Protein AF-A0A2E3AGC6-F1 (afdb_monomer_lite)

Sequence (108 aa):
DTAATRSLEVLKQISSTGYLRKRLPHELMQQQEIGGEISDTSSVDVGAIVATKPMSVKGDADPVMNARAKAKLQGYEGDPCSDCGNYTLVRNGTCMKCNTCGGTSGCS

pLDDT: mean 72.09, std 18.37, range [36.41, 95.5]

Structure (mmCIF, N/CA/C/O backbone):
data_AF-A0A2E3AGC6-F1
#
_entry.id   AF-A0A2E3AGC6-F1
#
loop_
_atom_site.group_PDB
_atom_site.id
_atom_site.type_symbol
_atom_site.label_atom_id
_atom_site.label_alt_id
_atom_site.label_comp_id
_atom_site.label_asym_id
_atom_site.label_entity_id
_atom_site.label_seq_id
_atom_site.pdbx_PDB_ins_code
_atom_site.Cartn_x
_atom_site.Cartn_y
_atom_site.Cartn_z
_atom_site.occupancy
_atom_site.B_iso_or_equiv
_atom_site.auth_seq_id
_atom_site.auth_comp_id
_atom_site.auth_asym_id
_atom_site.auth_atom_id
_atom_site.pdbx_PDB_model_num
ATOM 1 N N . ASP A 1 1 ? -35.995 -9.337 37.936 1.00 57.06 1 ASP A N 1
ATOM 2 C CA . ASP A 1 1 ? -35.541 -8.359 36.914 1.00 57.06 1 ASP A CA 1
ATOM 3 C C . ASP A 1 1 ? -34.180 -7.691 37.152 1.00 57.06 1 ASP A C 1
ATOM 5 O O . ASP A 1 1 ? -33.546 -7.269 36.196 1.00 57.06 1 ASP A O 1
ATOM 9 N N . THR A 1 2 ? -33.644 -7.639 38.375 1.00 64.38 2 THR A N 1
ATOM 10 C CA . THR A 1 2 ? -32.371 -6.945 38.690 1.00 64.38 2 THR A CA 1
ATOM 11 C C . THR A 1 2 ? -31.093 -7.661 38.222 1.00 64.38 2 THR A C 1
ATOM 13 O O . THR A 1 2 ? -30.040 -7.042 38.095 1.00 64.38 2 THR A O 1
ATOM 16 N N . ALA A 1 3 ? -31.150 -8.975 37.990 1.00 67.81 3 ALA A N 1
ATOM 17 C CA . ALA A 1 3 ? -30.002 -9.752 37.511 1.00 67.81 3 ALA A CA 1
ATOM 18 C C . ALA A 1 3 ? -29.749 -9.542 36.006 1.00 67.81 3 ALA A C 1
ATOM 20 O O . ALA A 1 3 ? -28.599 -9.434 35.579 1.00 67.81 3 ALA A O 1
ATOM 21 N N . ALA A 1 4 ? -30.823 -9.406 35.220 1.00 71.19 4 ALA A N 1
ATOM 22 C CA . ALA A 1 4 ? -30.744 -9.154 33.786 1.00 71.19 4 ALA A CA 1
ATOM 23 C C . ALA A 1 4 ? -30.120 -7.779 33.499 1.00 71.19 4 ALA A C 1
ATOM 25 O O . ALA A 1 4 ? -29.213 -7.675 32.675 1.00 71.19 4 ALA A O 1
ATOM 26 N N . THR A 1 5 ? -30.494 -6.739 34.250 1.00 78.19 5 THR A N 1
ATOM 27 C CA . THR A 1 5 ? -29.932 -5.389 34.070 1.00 78.19 5 THR A CA 1
ATOM 28 C C . THR A 1 5 ? -28.436 -5.320 34.387 1.00 78.19 5 THR A C 1
ATOM 30 O O . THR A 1 5 ? -27.685 -4.708 33.630 1.00 78.19 5 THR A O 1
ATOM 33 N N . ARG A 1 6 ? -27.975 -6.026 35.430 1.00 80.50 6 ARG A N 1
ATOM 34 C CA . ARG A 1 6 ? -26.543 -6.130 35.765 1.00 80.50 6 ARG A CA 1
ATOM 35 C C . ARG A 1 6 ? -25.740 -6.842 34.682 1.00 80.50 6 ARG A C 1
ATOM 37 O O . ARG A 1 6 ? -24.650 -6.395 34.340 1.00 80.50 6 ARG A O 1
ATOM 44 N N . SER A 1 7 ? -26.282 -7.920 34.111 1.00 83.19 7 SER A N 1
ATOM 45 C CA . SER A 1 7 ? -25.608 -8.622 33.013 1.00 83.19 7 SER A CA 1
ATOM 46 C C . SER A 1 7 ? -25.442 -7.716 31.786 1.00 83.19 7 SER A C 1
ATOM 48 O O . SER A 1 7 ? -24.365 -7.658 31.200 1.00 83.19 7 SER A O 1
ATOM 50 N N . LEU A 1 8 ? -26.453 -6.907 31.464 1.00 79.38 8 LEU A N 1
ATOM 51 C CA . LEU A 1 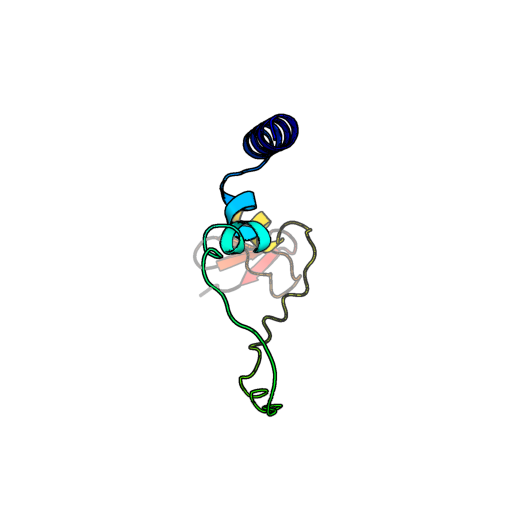8 ? -26.404 -5.983 30.331 1.00 79.38 8 LEU A CA 1
ATOM 52 C C . LEU A 1 8 ? -25.403 -4.837 30.524 1.00 79.38 8 LEU A C 1
ATOM 54 O O . LEU A 1 8 ? -24.788 -4.393 29.554 1.00 79.38 8 LEU A O 1
ATOM 58 N N . GLU A 1 9 ? -25.220 -4.357 31.751 1.00 81.38 9 GLU A N 1
ATOM 59 C CA . GLU A 1 9 ? -24.240 -3.313 32.060 1.00 81.38 9 GLU A CA 1
ATOM 60 C C . GLU A 1 9 ? -22.801 -3.806 31.867 1.00 81.38 9 GLU A C 1
ATOM 62 O O . GLU A 1 9 ? -21.995 -3.137 31.217 1.00 81.38 9 GLU A O 1
ATOM 67 N N . VAL A 1 10 ? -22.516 -5.032 32.314 1.00 85.38 10 VAL A N 1
ATOM 68 C CA . VAL A 1 10 ? -21.219 -5.690 32.102 1.00 85.38 10 VAL A CA 1
ATOM 69 C C . VAL A 1 10 ? -20.947 -5.900 30.608 1.00 85.38 10 VAL A C 1
ATOM 71 O O . VAL A 1 10 ? -19.852 -5.604 30.126 1.00 85.38 10 VAL A O 1
ATOM 74 N N . LEU A 1 11 ? -21.952 -6.328 29.834 1.00 80.88 11 LEU A N 1
ATOM 75 C CA . LEU A 1 11 ? -21.805 -6.497 28.384 1.00 80.88 11 LEU A CA 1
ATOM 76 C C . LEU A 1 11 ? -21.498 -5.171 27.664 1.00 80.88 11 LEU A C 1
ATOM 78 O O . LEU A 1 11 ? -20.704 -5.161 26.721 1.00 80.88 11 LEU A O 1
ATOM 82 N N . LYS A 1 12 ? -22.082 -4.049 28.102 1.00 79.50 12 LYS A N 1
ATOM 83 C CA . LYS A 1 12 ? -21.824 -2.716 27.527 1.00 79.50 12 LYS A CA 1
ATOM 84 C C . LYS A 1 12 ? -20.426 -2.179 27.834 1.00 79.50 12 LYS A C 1
ATOM 86 O O . LYS A 1 12 ? -19.888 -1.442 27.017 1.00 79.50 12 LYS A O 1
ATOM 91 N N . GLN A 1 13 ? -19.843 -2.534 28.978 1.00 83.31 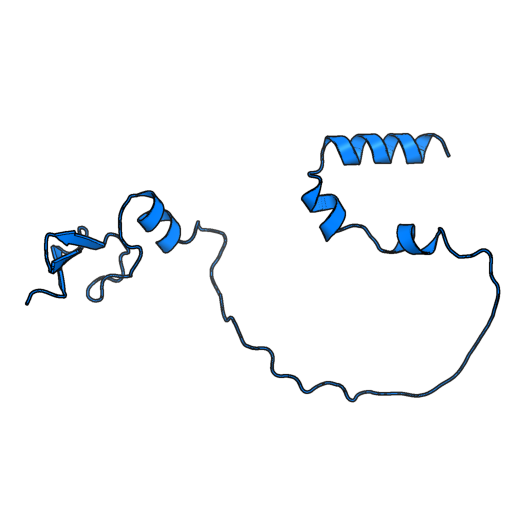13 GLN A N 1
ATOM 92 C CA . GLN A 1 13 ? -18.482 -2.117 29.339 1.00 83.31 13 GLN A CA 1
ATOM 93 C C . GLN A 1 13 ? -17.403 -2.893 28.575 1.00 83.31 13 GLN A C 1
ATOM 95 O O . GLN A 1 13 ? -16.346 -2.346 28.273 1.00 83.31 13 GLN A O 1
ATOM 100 N N . ILE A 1 14 ? -17.667 -4.161 28.251 1.00 85.69 14 ILE A N 1
ATOM 101 C CA . ILE A 1 14 ? -16.691 -5.048 27.600 1.00 85.69 14 ILE A CA 1
ATOM 102 C C . ILE A 1 14 ? -16.757 -4.941 26.071 1.00 85.69 14 ILE A C 1
ATOM 104 O O . ILE A 1 14 ? -15.751 -5.127 25.386 1.00 85.69 14 ILE A O 1
ATOM 108 N N . SER A 1 15 ? -17.935 -4.653 25.511 1.00 84.81 15 SER A N 1
ATOM 109 C CA . SER A 1 15 ? -18.137 -4.628 24.060 1.00 84.81 15 SER A CA 1
ATOM 110 C C . SER A 1 15 ? -18.095 -3.217 23.475 1.00 84.81 15 SER A C 1
ATOM 112 O O . SER A 1 15 ? -18.562 -2.246 24.065 1.00 84.81 15 SER A O 1
ATOM 114 N N . SER A 1 16 ? -17.544 -3.092 22.265 1.00 82.25 16 SER A N 1
ATOM 115 C CA . SER A 1 16 ? -17.525 -1.810 21.562 1.00 82.25 16 SER A CA 1
ATOM 116 C C . SER A 1 16 ? -18.934 -1.406 21.115 1.00 82.25 16 SER A C 1
ATOM 118 O O . SER A 1 16 ? -19.764 -2.239 20.742 1.00 82.25 16 SER A O 1
ATOM 120 N N . THR A 1 17 ? -19.197 -0.098 21.064 1.00 73.06 17 THR A N 1
ATOM 121 C CA . THR A 1 17 ? -20.478 0.455 20.581 1.00 73.06 17 THR A CA 1
ATOM 122 C C . THR A 1 17 ? -20.796 0.054 19.132 1.00 73.06 17 THR A C 1
ATOM 124 O O . THR A 1 17 ? -21.956 0.070 18.722 1.00 73.06 17 THR A O 1
ATOM 127 N N . GLY A 1 18 ? -19.783 -0.346 18.355 1.00 74.69 18 GLY A N 1
ATOM 128 C CA . GLY A 1 18 ? -19.943 -0.934 17.024 1.00 74.69 18 GLY A CA 1
ATOM 129 C C . GLY A 1 18 ? -20.379 -2.404 17.045 1.00 74.69 18 GLY A C 1
ATOM 130 O O . GLY A 1 18 ? -21.167 -2.806 16.192 1.00 74.69 18 GLY A O 1
ATOM 131 N N . TYR A 1 19 ? -19.927 -3.193 18.027 1.00 78.88 19 TYR A N 1
ATOM 132 C CA . TYR A 1 19 ? -20.290 -4.607 18.176 1.00 78.88 19 TYR A CA 1
A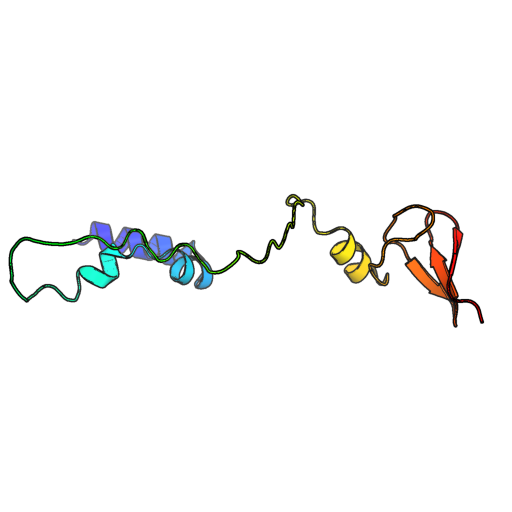TOM 133 C C . TYR A 1 19 ? -21.773 -4.775 18.522 1.00 78.88 19 TYR A C 1
ATOM 135 O O . TYR A 1 19 ? -22.469 -5.578 17.900 1.00 78.88 19 TYR A O 1
ATOM 143 N N . LEU A 1 20 ? -22.280 -3.950 19.445 1.00 71.62 20 LEU A N 1
ATOM 144 C CA . LEU A 1 20 ? -23.681 -3.997 19.872 1.00 71.62 20 LEU A CA 1
ATOM 145 C C . LEU A 1 20 ? -24.647 -3.599 18.754 1.00 71.62 20 LEU A C 1
ATOM 147 O O . LEU A 1 20 ? -25.674 -4.238 18.597 1.00 71.62 20 LEU A O 1
ATOM 151 N N . ARG A 1 21 ? -24.312 -2.609 17.917 1.00 68.06 21 ARG A N 1
ATOM 152 C CA . ARG A 1 21 ? -25.174 -2.204 16.789 1.00 68.06 21 ARG A CA 1
ATOM 153 C C . ARG A 1 21 ? -25.221 -3.226 15.651 1.00 68.06 21 ARG A C 1
ATOM 155 O O . ARG A 1 21 ? -26.179 -3.236 14.890 1.00 68.06 21 ARG A O 1
ATOM 162 N N . LYS A 1 22 ? -24.182 -4.054 15.498 1.00 68.38 22 LYS A N 1
ATOM 163 C CA . LYS A 1 22 ? -24.060 -5.019 14.389 1.00 68.38 22 LYS A CA 1
ATOM 164 C C . LYS A 1 22 ? -24.586 -6.417 14.743 1.00 68.38 22 LYS A C 1
ATOM 166 O O . LYS A 1 22 ? -24.811 -7.218 13.842 1.00 68.38 22 LYS A O 1
ATOM 171 N N . ARG A 1 23 ? -24.734 -6.717 16.038 1.00 73.25 23 ARG A N 1
ATOM 172 C CA . ARG A 1 23 ? -25.169 -8.017 16.572 1.00 73.25 23 ARG A CA 1
ATOM 173 C C . ARG A 1 23 ? -26.207 -7.888 17.695 1.00 73.25 23 ARG A C 1
ATOM 175 O O . ARG A 1 23 ? -26.275 -8.771 18.543 1.00 73.25 23 ARG A O 1
ATOM 182 N N . LEU A 1 24 ? -27.003 -6.814 17.731 1.00 65.31 24 LEU A N 1
ATOM 183 C CA . LEU A 1 24 ? -28.148 -6.766 18.642 1.00 65.31 24 LEU A CA 1
ATOM 184 C C . LEU A 1 24 ? -29.174 -7.808 18.159 1.00 65.31 24 LEU A C 1
ATOM 186 O O . LEU A 1 24 ? -29.668 -7.672 17.038 1.00 65.31 24 LEU A O 1
ATOM 190 N N . PRO A 1 25 ? -29.470 -8.862 18.936 1.00 61.09 25 PRO A N 1
ATOM 191 C CA . PRO A 1 25 ? -30.513 -9.807 18.565 1.00 61.09 25 PRO A CA 1
ATOM 192 C C . PRO A 1 25 ? -31.875 -9.093 18.546 1.00 61.09 25 PRO A C 1
ATOM 194 O O . PRO A 1 25 ? -32.193 -8.321 19.451 1.00 61.09 25 PRO A O 1
ATOM 197 N N . HIS A 1 26 ? -32.674 -9.359 17.508 1.00 57.50 26 HIS A N 1
ATOM 198 C CA . HIS A 1 26 ? -33.987 -8.740 17.266 1.00 57.50 26 HIS A CA 1
ATOM 199 C C . HIS A 1 26 ? -35.016 -8.955 18.395 1.00 57.50 26 HIS A C 1
ATOM 201 O O . HIS A 1 26 ? -36.002 -8.223 18.451 1.00 57.50 26 HIS A O 1
ATOM 207 N N . GLU A 1 27 ? -34.788 -9.895 19.319 1.00 56.19 27 GLU A N 1
ATOM 208 C CA . GLU A 1 27 ? -35.723 -10.177 20.419 1.00 56.19 27 GLU A CA 1
ATOM 209 C C . GLU A 1 27 ? -35.959 -8.991 21.365 1.00 56.19 27 GLU A C 1
ATOM 211 O O . GLU A 1 27 ? -37.041 -8.875 21.928 1.00 56.19 27 GLU A O 1
ATOM 216 N N . LEU A 1 28 ? -35.011 -8.056 21.4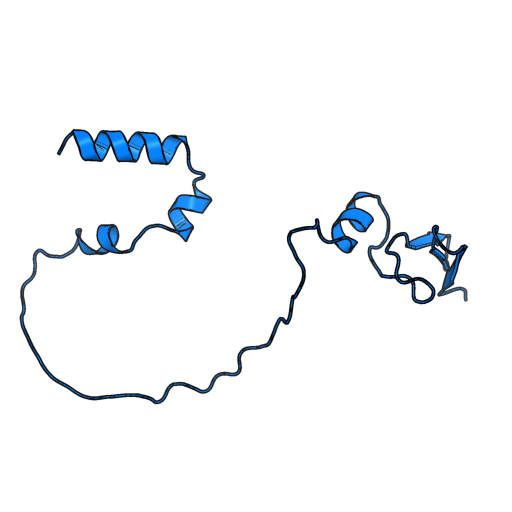91 1.00 54.41 28 LEU A N 1
ATOM 217 C CA . LEU A 1 28 ? -35.193 -6.865 22.335 1.00 54.41 28 LEU A CA 1
ATOM 218 C C . LEU A 1 28 ? -35.794 -5.659 21.604 1.00 54.41 28 LEU A C 1
ATOM 220 O O . LEU A 1 28 ? -36.163 -4.688 22.257 1.00 54.41 28 LEU A O 1
ATOM 224 N N . MET A 1 29 ? -35.915 -5.706 20.274 1.00 55.28 29 MET A N 1
ATOM 225 C CA . MET A 1 29 ? -36.655 -4.680 19.526 1.00 55.28 29 MET A CA 1
ATOM 226 C C . MET A 1 29 ? -38.141 -5.042 19.416 1.00 55.28 29 MET A C 1
ATOM 228 O O . MET A 1 29 ? -38.980 -4.156 19.327 1.00 55.28 29 MET A O 1
ATOM 232 N N . GLN A 1 30 ? -38.469 -6.336 19.500 1.00 54.09 30 GLN A N 1
ATOM 233 C CA . GLN A 1 30 ? -39.845 -6.829 19.447 1.00 54.09 30 GLN A CA 1
ATOM 234 C C . GLN A 1 30 ? -40.572 -6.732 20.800 1.00 54.09 30 GLN A C 1
ATOM 236 O O . GLN A 1 30 ? -41.787 -6.558 20.831 1.00 54.09 30 GLN A O 1
ATOM 241 N N . GLN A 1 31 ? -39.853 -6.790 21.926 1.00 54.53 31 GLN A N 1
ATOM 242 C CA . GLN A 1 31 ? -40.476 -6.791 23.256 1.00 54.53 31 GLN A CA 1
ATOM 243 C C . GLN A 1 31 ? -40.902 -5.400 23.761 1.00 54.53 31 GLN A C 1
ATOM 245 O O . GLN A 1 31 ? -41.474 -5.295 24.843 1.00 54.53 31 GLN A O 1
ATOM 250 N N . GLN A 1 32 ? -40.663 -4.341 22.979 1.00 51.50 32 GLN A N 1
ATOM 251 C CA . GLN A 1 32 ? -41.158 -2.997 23.287 1.00 51.50 32 GLN A CA 1
ATOM 252 C C . GLN A 1 32 ? -42.451 -2.630 22.531 1.00 51.50 32 GLN A C 1
ATOM 254 O O . GLN A 1 32 ? -42.999 -1.562 22.788 1.00 51.50 32 GLN A O 1
ATOM 259 N N . GLU A 1 33 ? -42.987 -3.507 21.666 1.00 45.12 33 GLU A N 1
ATOM 260 C CA . GLU A 1 33 ? -44.177 -3.184 20.851 1.00 45.12 33 GLU A CA 1
ATOM 261 C C . GLU A 1 33 ? -45.328 -4.207 20.867 1.00 45.12 33 GLU A C 1
ATOM 263 O O . GLU A 1 33 ? -46.262 -4.076 20.086 1.00 45.12 33 GLU A O 1
ATOM 268 N N . ILE A 1 34 ? -45.365 -5.174 21.786 1.00 44.72 34 ILE A N 1
ATOM 269 C CA . ILE A 1 34 ? -46.544 -6.056 21.938 1.00 44.72 34 ILE A CA 1
ATOM 270 C C . ILE A 1 34 ? -47.292 -5.800 23.247 1.00 44.72 34 ILE A C 1
ATOM 272 O O . ILE A 1 34 ? -47.326 -6.617 24.161 1.00 44.72 34 ILE A O 1
ATOM 276 N N . GLY A 1 35 ? -47.935 -4.631 23.287 1.00 42.06 35 GLY A N 1
ATOM 277 C CA . GLY A 1 35 ? -49.302 -4.495 23.782 1.00 42.06 35 GLY A CA 1
ATOM 278 C C . GLY A 1 35 ? -50.219 -4.300 22.572 1.00 42.06 35 GLY A C 1
ATOM 279 O O . GLY A 1 35 ? -50.458 -3.168 22.169 1.00 42.06 35 GLY A O 1
ATOM 280 N N . GLY A 1 36 ? -50.671 -5.389 21.947 1.00 36.41 36 GLY A N 1
ATOM 281 C CA . GLY A 1 36 ? -51.519 -5.327 20.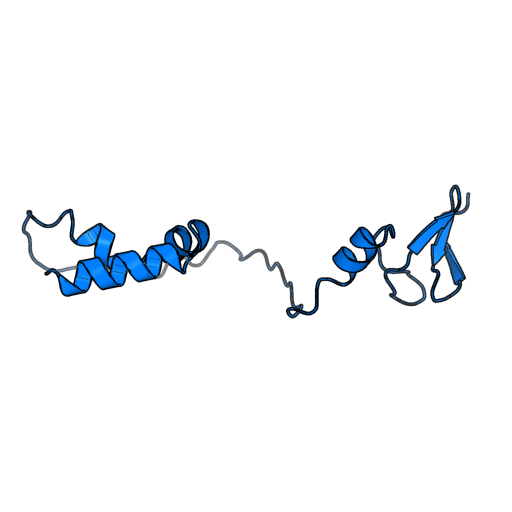754 1.00 36.41 36 GLY A CA 1
ATOM 282 C C . GLY A 1 36 ? -51.683 -6.688 20.083 1.00 36.41 36 GLY A C 1
ATOM 283 O O . GLY A 1 36 ? -50.757 -7.209 19.479 1.00 36.41 36 GLY A O 1
ATOM 284 N N . GLU A 1 37 ? -52.864 -7.256 20.260 1.00 42.25 37 GLU A N 1
ATOM 285 C CA . GLU A 1 37 ? -53.354 -8.588 19.898 1.00 42.25 37 GLU A CA 1
ATOM 286 C C . GLU A 1 37 ? -53.625 -8.778 18.388 1.00 42.25 37 GLU A C 1
ATOM 288 O O . GLU A 1 37 ? -54.067 -7.830 17.748 1.00 42.25 37 GLU A O 1
ATOM 293 N N . ILE A 1 38 ? -53.346 -9.985 17.855 1.00 44.31 38 ILE A N 1
ATOM 294 C CA . ILE A 1 38 ? -54.146 -10.907 16.987 1.00 44.31 38 ILE A CA 1
ATOM 295 C C . ILE A 1 38 ? -53.170 -11.867 16.258 1.00 44.31 38 ILE A C 1
ATOM 297 O O . ILE A 1 38 ? -52.223 -11.431 15.615 1.00 44.31 38 ILE A O 1
ATOM 301 N N . SER A 1 39 ? -53.162 -13.177 16.516 1.00 43.47 39 SER A N 1
ATOM 302 C CA . SER A 1 39 ? -54.084 -14.233 16.054 1.00 43.47 39 SER A CA 1
ATOM 303 C C . SER A 1 39 ? -54.128 -14.453 14.534 1.00 43.47 39 SER A C 1
ATOM 305 O O . SER A 1 39 ? -54.880 -13.818 13.809 1.00 43.47 39 SER A O 1
ATOM 307 N N . ASP A 1 40 ? -53.345 -15.457 14.139 1.00 38.53 40 ASP A N 1
ATOM 308 C CA . ASP A 1 40 ? -53.738 -16.630 13.350 1.00 38.53 40 ASP A CA 1
ATOM 309 C C . ASP A 1 40 ? -53.920 -16.584 11.816 1.00 38.53 40 ASP A C 1
ATOM 311 O O . ASP A 1 40 ? -54.838 -16.006 11.249 1.00 38.53 40 ASP A O 1
ATOM 315 N N . THR A 1 41 ? -53.089 -17.431 11.201 1.00 46.50 41 THR A N 1
ATOM 316 C CA . THR A 1 41 ? -53.271 -18.254 9.996 1.00 46.50 41 THR A CA 1
ATOM 317 C C . THR A 1 41 ? -53.503 -17.651 8.599 1.00 46.50 41 THR A C 1
ATOM 319 O O . THR A 1 41 ? -54.463 -16.948 8.314 1.00 46.50 41 THR A O 1
ATOM 322 N N . SER A 1 42 ? -52.690 -18.200 7.683 1.00 50.00 42 SER A N 1
ATOM 323 C CA . SER A 1 42 ? -53.017 -18.561 6.293 1.00 50.00 42 SER A CA 1
ATOM 324 C C . SER A 1 42 ? -52.921 -17.473 5.217 1.00 50.00 42 SER A C 1
ATOM 326 O O . SER A 1 42 ? -53.898 -16.827 4.864 1.00 50.00 42 SER A O 1
ATOM 328 N N . SER A 1 43 ? -51.805 -17.448 4.479 1.00 58.22 43 SER A N 1
ATOM 329 C CA . SER A 1 43 ? -51.605 -18.306 3.290 1.00 58.22 43 SER A CA 1
ATOM 330 C C . SER A 1 43 ? -50.746 -17.649 2.190 1.00 58.22 43 SER A C 1
ATOM 332 O O . SER A 1 43 ? -50.761 -16.441 2.000 1.00 58.22 43 SER A O 1
ATOM 334 N N . VAL A 1 44 ? -50.072 -18.539 1.453 1.00 44.44 44 VAL A N 1
ATOM 335 C CA . VAL A 1 44 ? -49.482 -18.464 0.103 1.00 44.44 44 VAL A CA 1
ATOM 336 C C . VAL A 1 44 ? -48.060 -17.922 -0.133 1.00 44.44 44 VAL A C 1
ATOM 338 O O . VAL A 1 44 ? -47.619 -16.888 0.353 1.00 44.44 44 VAL A O 1
ATOM 341 N N . ASP A 1 45 ? -47.380 -18.752 -0.924 1.00 52.47 45 ASP A N 1
ATOM 342 C CA . ASP A 1 45 ? -45.989 -18.866 -1.347 1.00 52.47 45 ASP A CA 1
ATOM 343 C C . ASP A 1 45 ? -45.512 -17.745 -2.284 1.00 52.47 45 ASP A C 1
ATOM 345 O O . ASP A 1 45 ? -46.250 -17.332 -3.176 1.00 52.47 45 ASP A O 1
ATOM 349 N N . VAL A 1 46 ? -44.244 -17.334 -2.142 1.00 42.66 46 VAL A N 1
ATOM 350 C CA . VAL A 1 46 ? -43.460 -16.773 -3.256 1.00 42.66 46 VAL A CA 1
ATOM 351 C C . VAL A 1 46 ? -42.023 -17.290 -3.163 1.00 42.66 46 VAL A C 1
ATOM 353 O O . VAL A 1 46 ? -41.105 -16.595 -2.724 1.00 42.66 46 VAL A O 1
ATOM 356 N N . GLY A 1 47 ? -41.803 -18.513 -3.644 1.00 53.00 47 GLY A N 1
ATOM 357 C CA . GLY A 1 47 ? -40.490 -19.040 -4.028 1.00 53.00 47 GLY A CA 1
ATOM 358 C C . GLY A 1 47 ? -39.840 -18.316 -5.223 1.00 53.00 47 GLY A C 1
ATOM 359 O O . GLY A 1 47 ? -39.206 -18.959 -6.054 1.00 53.00 47 GLY A O 1
ATOM 360 N N . ALA A 1 48 ? -39.992 -16.993 -5.358 1.00 54.62 48 ALA A N 1
ATOM 361 C CA . ALA A 1 48 ? -39.681 -16.274 -6.599 1.00 54.62 48 ALA A CA 1
ATOM 362 C C . ALA A 1 48 ? -39.057 -14.877 -6.420 1.00 54.62 48 ALA A C 1
ATOM 364 O O . ALA A 1 48 ? -39.390 -13.955 -7.156 1.00 54.62 48 ALA A O 1
ATOM 365 N N . ILE A 1 49 ? -38.090 -14.716 -5.512 1.00 54.34 49 ILE A N 1
ATOM 366 C CA . ILE A 1 49 ? -37.072 -13.653 -5.653 1.00 54.34 49 ILE A CA 1
ATOM 367 C C . ILE A 1 49 ? -35.648 -14.197 -5.483 1.00 54.34 49 ILE A C 1
ATOM 369 O O . ILE A 1 49 ? -34.782 -13.601 -4.852 1.00 54.34 49 ILE A O 1
ATOM 373 N N . VAL A 1 50 ? -35.386 -15.340 -6.117 1.00 52.19 50 VAL A N 1
ATOM 374 C CA . VAL A 1 50 ? -34.058 -15.658 -6.653 1.00 52.19 50 VAL A CA 1
ATOM 375 C C . VAL A 1 50 ? -33.978 -15.002 -8.030 1.00 52.19 50 VAL A C 1
ATOM 377 O O . VAL A 1 50 ? -34.441 -15.594 -8.995 1.00 52.19 50 VAL A O 1
ATOM 380 N N . ALA A 1 51 ? -33.450 -13.775 -8.121 1.00 55.38 51 ALA A N 1
ATOM 381 C CA . ALA A 1 51 ? -32.857 -13.220 -9.351 1.00 55.38 51 ALA A CA 1
ATOM 382 C C . ALA A 1 51 ? -32.311 -11.790 -9.161 1.00 55.38 51 ALA A C 1
ATOM 384 O O . ALA A 1 51 ? -32.671 -10.875 -9.895 1.00 55.38 51 ALA A O 1
ATOM 385 N N . THR A 1 52 ? -31.364 -11.578 -8.250 1.00 51.22 52 THR A N 1
ATOM 386 C CA . THR A 1 52 ? -30.343 -10.545 -8.480 1.00 51.22 52 THR A CA 1
ATOM 387 C C . THR A 1 52 ? -28.981 -11.153 -8.190 1.00 51.22 52 THR A C 1
ATOM 389 O O . THR A 1 52 ? -28.672 -11.565 -7.076 1.00 51.22 52 THR A O 1
ATOM 392 N N . LYS A 1 53 ? -28.203 -11.306 -9.268 1.00 48.03 53 LYS A N 1
ATOM 393 C CA . LYS A 1 53 ? -26.818 -11.789 -9.300 1.00 48.03 53 LYS A CA 1
ATOM 394 C C . LYS A 1 53 ? -26.051 -11.375 -8.033 1.00 48.03 53 LYS A C 1
ATOM 396 O O . LYS A 1 53 ? -25.877 -10.170 -7.835 1.00 48.03 53 LYS A O 1
ATOM 401 N N . PRO A 1 54 ? -25.500 -12.313 -7.240 1.00 47.75 54 PRO A N 1
ATOM 402 C CA . PRO A 1 54 ? -24.438 -11.946 -6.325 1.00 47.75 54 PRO A CA 1
ATOM 403 C C . PRO A 1 54 ? -23.263 -11.490 -7.192 1.00 47.75 54 PRO A C 1
ATOM 405 O O . PRO A 1 54 ? -22.697 -12.273 -7.957 1.00 47.75 54 PRO A O 1
ATOM 408 N N . MET A 1 55 ? -22.905 -10.208 -7.116 1.00 46.75 55 MET A N 1
ATOM 409 C CA . MET A 1 55 ? -21.574 -9.791 -7.534 1.00 46.75 55 MET A CA 1
ATOM 410 C C . MET A 1 55 ? -20.600 -10.549 -6.638 1.00 46.75 55 MET A C 1
ATOM 412 O O . MET A 1 55 ? -20.449 -10.241 -5.458 1.00 46.75 55 MET A O 1
ATOM 416 N N . SER A 1 56 ? -19.995 -11.596 -7.195 1.00 49.28 56 SER A N 1
ATOM 417 C CA . SER A 1 56 ? -18.872 -12.296 -6.597 1.00 49.28 56 SER A CA 1
ATOM 418 C C . SER A 1 56 ? -17.725 -11.310 -6.404 1.00 49.28 56 SER A C 1
ATOM 420 O O . SER A 1 56 ? -16.868 -11.160 -7.267 1.00 49.28 56 SER A O 1
ATOM 422 N N . VAL A 1 57 ? -17.655 -10.679 -5.235 1.00 54.31 57 VAL A N 1
ATOM 423 C CA . VAL A 1 57 ? -16.355 -10.407 -4.624 1.00 54.31 57 VAL A CA 1
ATOM 424 C C . VAL A 1 57 ? -15.852 -11.746 -4.117 1.00 54.31 57 VAL A C 1
ATOM 426 O O . VAL A 1 57 ? -16.072 -12.141 -2.975 1.00 54.31 57 VAL A O 1
ATOM 429 N N . LYS A 1 58 ? -15.218 -12.483 -5.029 1.00 52.56 58 LYS A N 1
ATOM 430 C CA . LYS A 1 58 ? -14.380 -13.621 -4.685 1.00 52.56 58 LYS A CA 1
ATOM 431 C C . LYS A 1 58 ? -13.103 -13.062 -4.060 1.00 52.56 58 LYS A C 1
ATOM 433 O O . LYS A 1 58 ? -12.093 -12.880 -4.725 1.00 52.56 58 LYS A O 1
ATOM 438 N N . GLY A 1 59 ? -13.228 -12.654 -2.803 1.00 54.53 59 GLY A N 1
ATOM 439 C CA . GLY A 1 59 ? -12.120 -12.316 -1.925 1.00 54.53 59 GLY A CA 1
ATOM 440 C C . GLY A 1 59 ? -11.830 -13.509 -1.032 1.00 54.53 59 GLY A C 1
ATOM 441 O O . GLY A 1 59 ? -12.092 -13.453 0.164 1.00 54.53 59 GLY A O 1
ATOM 442 N N . ASP A 1 60 ? -11.340 -14.596 -1.623 1.00 59.94 60 ASP A N 1
ATOM 443 C CA . ASP A 1 60 ? -10.583 -15.600 -0.886 1.00 59.94 60 ASP A CA 1
ATOM 444 C C . ASP A 1 60 ? -9.275 -14.925 -0.432 1.00 59.94 60 ASP A C 1
ATOM 446 O O . ASP A 1 60 ? -8.379 -14.735 -1.251 1.00 59.94 60 ASP A O 1
ATOM 450 N N . ALA A 1 61 ? -9.177 -14.483 0.825 1.00 54.56 61 ALA A N 1
ATOM 451 C CA . ALA A 1 61 ? -7.893 -14.305 1.510 1.00 54.56 61 ALA A CA 1
ATOM 452 C C . ALA A 1 61 ? -8.096 -14.065 3.013 1.00 54.56 61 ALA A C 1
ATOM 454 O O . ALA A 1 61 ? -8.543 -13.006 3.452 1.00 54.56 61 ALA A O 1
ATOM 455 N N . ASP A 1 62 ? -7.730 -15.098 3.758 1.00 51.81 62 ASP A N 1
ATOM 456 C CA . ASP A 1 62 ? -7.403 -15.213 5.175 1.00 51.81 62 ASP A CA 1
ATOM 457 C C . ASP A 1 62 ? -6.993 -13.948 5.966 1.00 51.81 62 ASP A C 1
ATOM 459 O O . ASP A 1 62 ? -6.452 -12.986 5.417 1.00 51.81 62 ASP A O 1
ATOM 463 N N . PRO A 1 63 ? -7.097 -13.983 7.314 1.00 54.44 63 PRO A N 1
ATOM 464 C CA . PRO A 1 63 ? -6.653 -12.924 8.231 1.00 54.44 63 PRO A CA 1
ATOM 465 C C . PRO A 1 63 ? -5.117 -12.759 8.317 1.00 54.44 63 PRO A C 1
ATOM 467 O O . PRO A 1 63 ? -4.589 -12.280 9.321 1.00 54.44 63 PRO A O 1
ATOM 470 N N . VAL A 1 64 ? -4.372 -13.100 7.263 1.00 55.44 64 VAL A N 1
ATOM 471 C CA . VAL A 1 64 ? -2.973 -12.700 7.086 1.00 55.44 64 VAL A CA 1
ATOM 472 C C . VAL A 1 64 ? -2.988 -11.298 6.492 1.00 55.44 64 VAL A C 1
ATOM 474 O O . VAL A 1 64 ? -2.931 -11.141 5.279 1.00 55.44 64 VAL A O 1
ATOM 477 N N . MET A 1 65 ? -3.151 -10.289 7.358 1.00 60.72 65 MET A N 1
ATOM 478 C CA . MET A 1 65 ? -2.942 -8.852 7.106 1.00 60.72 65 MET A CA 1
ATOM 479 C C . MET A 1 65 ? -2.606 -8.537 5.644 1.00 60.72 65 MET A C 1
ATOM 481 O O . MET A 1 65 ? -1.430 -8.600 5.287 1.00 60.72 65 MET A O 1
ATOM 485 N N . ASN A 1 66 ? -3.635 -8.267 4.823 1.00 83.94 66 ASN A N 1
ATOM 486 C CA . ASN A 1 66 ? -3.548 -7.980 3.385 1.00 83.94 66 ASN A CA 1
ATOM 487 C C . ASN A 1 66 ? -2.133 -7.525 2.987 1.00 83.94 66 ASN A C 1
ATOM 489 O O . ASN A 1 66 ? -1.746 -6.404 3.317 1.00 83.94 66 ASN A O 1
ATOM 493 N N . ALA A 1 67 ? -1.337 -8.377 2.331 1.00 85.06 67 ALA A N 1
ATOM 494 C CA . ALA A 1 67 ? 0.076 -8.086 2.041 1.00 85.06 67 ALA A CA 1
ATOM 495 C C . ALA A 1 67 ? 0.254 -6.749 1.293 1.00 85.06 67 ALA A C 1
ATOM 497 O O . ALA A 1 67 ? 1.191 -5.995 1.551 1.00 85.06 67 ALA A O 1
ATOM 498 N N . ARG A 1 68 ? -0.737 -6.400 0.463 1.00 88.88 68 ARG A N 1
ATOM 499 C CA . ARG A 1 68 ? -0.918 -5.075 -0.143 1.00 88.88 68 ARG A CA 1
ATOM 500 C C . ARG A 1 68 ? -1.014 -3.945 0.891 1.00 88.88 68 ARG A C 1
ATOM 502 O O . ARG A 1 68 ? -0.356 -2.923 0.738 1.00 88.88 68 ARG A O 1
ATOM 509 N N . ALA A 1 69 ? -1.826 -4.099 1.935 1.00 88.88 69 ALA A N 1
ATOM 510 C CA . ALA A 1 69 ? -1.946 -3.119 3.015 1.00 88.88 69 ALA A CA 1
ATOM 511 C C . ALA A 1 69 ? -0.641 -2.999 3.818 1.00 88.88 69 ALA A C 1
ATOM 513 O O . ALA A 1 69 ? -0.217 -1.886 4.114 1.00 88.88 69 ALA A O 1
ATOM 514 N N . LYS A 1 70 ? 0.040 -4.119 4.100 1.00 90.00 70 LYS A N 1
ATOM 515 C CA . LYS A 1 70 ? 1.360 -4.109 4.754 1.00 90.00 70 LYS A CA 1
ATOM 516 C C . LYS A 1 70 ? 2.401 -3.349 3.927 1.00 90.00 70 LYS A C 1
ATOM 518 O O . LYS A 1 70 ? 3.136 -2.540 4.481 1.00 90.00 70 LYS A O 1
ATOM 523 N N . ALA A 1 71 ? 2.430 -3.564 2.615 1.00 92.38 71 ALA A N 1
ATOM 524 C CA . ALA A 1 71 ? 3.314 -2.843 1.705 1.00 92.38 71 ALA A CA 1
ATOM 525 C C . ALA A 1 71 ? 3.026 -1.333 1.693 1.00 92.38 71 ALA A C 1
ATOM 527 O O . ALA A 1 71 ? 3.951 -0.535 1.837 1.00 92.38 71 ALA A O 1
ATOM 528 N N . LYS A 1 72 ? 1.746 -0.937 1.634 1.00 90.56 72 LYS A N 1
ATOM 529 C CA . LYS A 1 72 ? 1.339 0.477 1.711 1.00 90.56 72 LYS A CA 1
ATOM 530 C C . LYS A 1 72 ? 1.745 1.141 3.024 1.00 90.56 72 LYS A C 1
ATOM 532 O O . LYS A 1 72 ? 2.255 2.256 3.010 1.00 90.56 72 LYS A O 1
ATOM 537 N N . LEU A 1 73 ? 1.581 0.446 4.151 1.00 90.81 73 LEU A N 1
ATOM 538 C CA . LEU A 1 73 ? 2.034 0.928 5.463 1.00 90.81 73 LEU A CA 1
ATOM 539 C C . LEU A 1 73 ? 3.555 1.128 5.528 1.00 90.81 73 LEU A C 1
ATOM 541 O O . LEU A 1 73 ? 4.031 1.980 6.268 1.00 90.81 73 LEU A O 1
ATOM 545 N N . GLN A 1 74 ? 4.311 0.353 4.753 1.00 89.56 74 GLN A N 1
ATOM 546 C CA . GLN A 1 74 ? 5.768 0.441 4.659 1.00 89.56 74 GLN A CA 1
ATOM 547 C C . GLN A 1 74 ? 6.256 1.479 3.630 1.00 89.56 74 GLN A C 1
ATOM 549 O O . GLN A 1 74 ? 7.462 1.615 3.446 1.00 89.56 74 GLN A O 1
ATOM 554 N N . GLY A 1 75 ? 5.354 2.206 2.961 1.00 91.25 75 GLY A N 1
ATOM 555 C CA . GLY A 1 75 ? 5.706 3.210 1.949 1.00 91.25 75 GLY A CA 1
ATOM 556 C C . GLY A 1 75 ? 5.960 2.647 0.546 1.00 91.25 75 GLY A C 1
ATOM 557 O O . GLY A 1 75 ? 6.465 3.362 -0.315 1.00 91.25 75 GLY A O 1
ATOM 558 N N . TYR A 1 76 ? 5.608 1.384 0.302 1.00 93.44 76 TYR A N 1
ATOM 559 C CA . TYR A 1 76 ? 5.564 0.799 -1.039 1.00 93.44 76 TYR A CA 1
ATOM 560 C C . TYR A 1 76 ? 4.197 1.055 -1.685 1.00 93.44 76 TYR A C 1
ATOM 562 O O . TYR A 1 76 ? 3.207 1.283 -0.991 1.00 93.44 76 TYR A O 1
ATOM 570 N N . GLU A 1 77 ? 4.094 0.968 -3.011 1.00 89.88 77 GLU A N 1
ATOM 571 C CA . GLU A 1 77 ? 2.817 1.259 -3.690 1.00 89.88 77 GLU A CA 1
ATOM 572 C C . GLU A 1 77 ? 1.721 0.212 -3.405 1.00 89.88 77 GLU A C 1
ATOM 574 O O . GLU A 1 77 ? 0.524 0.511 -3.437 1.00 89.88 77 GLU A O 1
ATOM 579 N N . GLY A 1 78 ? 2.114 -1.013 -3.037 1.00 90.12 78 GLY A N 1
ATOM 580 C CA . GLY A 1 78 ? 1.182 -2.109 -2.763 1.00 90.12 78 GLY A CA 1
ATOM 581 C C . GLY A 1 78 ? 0.633 -2.781 -4.024 1.00 90.12 78 GLY A C 1
ATOM 582 O O . GLY A 1 78 ? -0.330 -3.549 -3.936 1.00 90.12 78 GLY A O 1
ATOM 583 N N . ASP A 1 79 ? 1.251 -2.526 -5.174 1.00 89.88 79 ASP A N 1
ATOM 584 C CA . ASP A 1 79 ? 1.047 -3.298 -6.394 1.00 89.88 79 ASP A CA 1
ATOM 585 C C . ASP A 1 79 ? 2.019 -4.485 -6.451 1.00 89.88 79 ASP A C 1
ATOM 587 O O . ASP A 1 79 ? 3.177 -4.358 -6.037 1.00 89.88 79 ASP A O 1
ATOM 591 N N . PRO A 1 80 ? 1.551 -5.661 -6.904 1.00 91.00 80 PRO A N 1
ATOM 592 C CA . PRO A 1 80 ? 2.414 -6.817 -7.069 1.00 91.00 80 PRO A CA 1
ATOM 593 C C . PRO A 1 80 ? 3.388 -6.572 -8.225 1.00 91.00 80 PRO A C 1
ATOM 595 O O . PRO A 1 80 ? 3.000 -6.132 -9.305 1.00 91.00 80 PRO A O 1
ATOM 598 N N . CYS A 1 81 ? 4.660 -6.883 -8.006 1.00 92.06 81 CYS A N 1
ATOM 599 C CA . CYS A 1 81 ? 5.666 -6.892 -9.057 1.00 92.06 81 CYS A CA 1
ATOM 600 C C . CYS A 1 81 ? 5.322 -7.957 -10.111 1.00 92.06 81 CYS A C 1
ATOM 602 O O . CYS A 1 81 ? 5.103 -9.115 -9.760 1.00 92.06 81 CYS A O 1
ATOM 604 N N . SER A 1 82 ? 5.326 -7.586 -11.392 1.00 88.25 82 SER A N 1
ATOM 605 C CA . SER A 1 82 ? 4.999 -8.489 -12.506 1.00 88.25 82 SER A CA 1
ATOM 606 C C . SER A 1 82 ? 5.973 -9.661 -12.667 1.00 88.25 82 SER A C 1
ATOM 608 O O . SER A 1 82 ? 5.585 -10.694 -13.201 1.00 88.25 82 SER A O 1
ATOM 610 N N . ASP A 1 83 ? 7.215 -9.517 -12.192 1.00 91.00 83 ASP A N 1
ATOM 611 C CA . ASP A 1 83 ? 8.250 -10.548 -12.331 1.00 91.00 83 ASP A CA 1
ATOM 612 C C . ASP A 1 83 ? 8.208 -11.582 -11.199 1.00 91.00 83 ASP A C 1
ATOM 614 O O . ASP A 1 83 ? 8.380 -12.775 -11.431 1.00 91.00 83 ASP A O 1
ATOM 618 N N . CYS A 1 84 ? 8.014 -11.130 -9.952 1.00 91.81 84 CYS A N 1
ATOM 619 C CA . CYS A 1 84 ? 8.161 -11.980 -8.762 1.00 91.81 84 CYS A CA 1
ATOM 620 C C . CYS A 1 84 ? 6.935 -12.022 -7.839 1.00 91.81 84 CYS A C 1
ATOM 622 O O . CYS A 1 84 ? 6.952 -12.724 -6.830 1.00 91.81 84 CYS A O 1
ATOM 624 N N . GLY A 1 85 ? 5.883 -11.256 -8.134 1.00 89.56 85 GLY A N 1
ATOM 625 C CA . GLY A 1 85 ? 4.640 -11.225 -7.358 1.00 89.56 85 GLY A CA 1
ATOM 626 C C . GLY A 1 85 ? 4.738 -10.556 -5.982 1.00 89.56 85 GLY A C 1
ATOM 627 O O . GLY A 1 85 ? 3.754 -10.551 -5.244 1.00 89.56 85 GLY A O 1
ATOM 628 N N . ASN A 1 86 ? 5.889 -9.983 -5.610 1.00 92.69 86 ASN A N 1
ATOM 629 C CA . ASN A 1 86 ? 6.048 -9.320 -4.315 1.00 92.69 86 ASN A CA 1
ATOM 630 C C . ASN A 1 86 ? 5.547 -7.865 -4.336 1.00 92.69 86 ASN A C 1
ATOM 632 O O . ASN A 1 86 ? 5.606 -7.196 -5.363 1.00 92.69 86 ASN A O 1
ATOM 636 N N . TYR A 1 87 ? 5.105 -7.348 -3.188 1.00 93.31 87 TYR A N 1
ATOM 637 C CA . TYR A 1 87 ? 4.468 -6.025 -3.053 1.00 93.31 87 TYR A CA 1
ATOM 638 C C . TYR A 1 87 ? 5.445 -4.893 -2.687 1.00 93.31 87 TYR A C 1
ATOM 640 O O . TYR A 1 87 ? 5.036 -3.790 -2.333 1.00 93.31 87 TYR A O 1
ATOM 648 N N . THR A 1 88 ? 6.750 -5.154 -2.757 1.00 94.12 88 THR A N 1
ATOM 649 C CA . THR A 1 88 ? 7.839 -4.246 -2.355 1.00 94.12 88 THR A CA 1
ATOM 650 C C . THR A 1 88 ? 8.274 -3.306 -3.487 1.00 94.12 88 THR A C 1
ATOM 652 O O . THR A 1 88 ? 9.463 -3.029 -3.675 1.00 94.12 88 THR A O 1
ATOM 655 N N . LEU A 1 89 ? 7.311 -2.832 -4.279 1.00 93.44 89 LEU A N 1
ATOM 656 C CA . LEU A 1 89 ? 7.551 -1.970 -5.432 1.00 93.44 89 LEU A CA 1
ATOM 657 C C . LEU A 1 89 ? 7.684 -0.495 -4.997 1.00 93.44 89 LEU A C 1
ATOM 659 O O . LEU A 1 89 ? 6.778 0.055 -4.367 1.00 93.44 89 LEU A O 1
ATOM 663 N N . VAL A 1 90 ? 8.822 0.130 -5.315 1.00 94.25 90 VAL A N 1
ATOM 664 C CA . VAL A 1 90 ? 9.194 1.513 -4.953 1.00 94.25 90 VAL A CA 1
ATOM 665 C C . VAL A 1 90 ? 9.336 2.366 -6.202 1.00 94.25 90 VAL A C 1
ATOM 667 O O . VAL A 1 90 ? 9.952 1.948 -7.180 1.00 94.25 90 VAL A O 1
ATOM 670 N N . ARG A 1 91 ? 8.864 3.607 -6.150 1.00 92.50 91 ARG A N 1
ATOM 671 C CA . ARG A 1 91 ? 9.095 4.592 -7.207 1.00 92.50 91 ARG A CA 1
ATOM 672 C C . ARG A 1 91 ? 10.531 5.133 -7.156 1.00 92.50 91 ARG A C 1
ATOM 674 O O . ARG A 1 91 ? 10.933 5.733 -6.167 1.00 92.50 91 ARG A O 1
ATOM 681 N N . ASN A 1 92 ? 11.299 4.923 -8.223 1.00 89.44 92 ASN A N 1
ATOM 682 C CA . ASN A 1 92 ? 12.638 5.478 -8.443 1.00 89.44 92 ASN A CA 1
ATOM 683 C C . ASN A 1 92 ? 12.599 6.372 -9.693 1.00 89.44 92 ASN A C 1
ATOM 685 O O . ASN A 1 92 ? 12.944 5.943 -10.793 1.00 89.44 92 ASN A O 1
ATOM 689 N N . GLY A 1 93 ? 12.135 7.613 -9.526 1.00 90.50 93 GLY A N 1
ATOM 690 C CA . GLY A 1 93 ? 11.893 8.530 -10.644 1.00 90.50 93 GLY A CA 1
ATOM 691 C C . GLY A 1 93 ? 10.628 8.158 -11.422 1.00 90.50 93 GLY A C 1
ATOM 692 O O . GLY A 1 93 ? 9.567 7.966 -10.825 1.00 90.50 93 GLY A O 1
ATOM 693 N N . THR A 1 94 ? 10.731 8.063 -12.749 1.00 89.00 94 THR A N 1
ATOM 694 C CA . THR A 1 94 ? 9.650 7.556 -13.618 1.00 89.00 94 THR A CA 1
ATOM 695 C C . THR A 1 94 ? 9.483 6.042 -13.497 1.00 89.00 94 THR A C 1
ATOM 697 O O . THR A 1 94 ? 8.368 5.535 -13.590 1.00 89.00 94 THR A O 1
ATOM 700 N N . CYS A 1 95 ? 10.569 5.332 -13.189 1.00 91.12 95 CYS A N 1
ATOM 701 C CA . CYS A 1 95 ? 10.572 3.889 -13.022 1.00 91.12 95 CYS A CA 1
ATOM 702 C C . CYS A 1 95 ? 9.966 3.452 -11.681 1.00 91.12 95 CYS A C 1
ATOM 704 O O . CYS A 1 95 ? 10.156 4.074 -10.633 1.00 91.12 95 CYS A O 1
ATOM 706 N N . MET A 1 96 ? 9.330 2.290 -11.687 1.00 92.94 96 MET A N 1
ATOM 707 C CA . MET A 1 96 ? 9.055 1.495 -10.499 1.00 92.94 96 MET A CA 1
ATOM 708 C C . MET A 1 96 ? 10.110 0.402 -10.377 1.00 92.94 96 MET A C 1
ATOM 710 O O . MET A 1 96 ? 10.481 -0.192 -11.380 1.00 92.94 96 MET A O 1
ATOM 714 N N . LYS A 1 97 ? 10.601 0.140 -9.168 1.00 93.75 97 LYS A N 1
ATOM 715 C CA . LYS A 1 97 ? 11.648 -0.840 -8.872 1.00 93.75 97 LYS A CA 1
ATOM 716 C C . LYS A 1 97 ? 11.176 -1.804 -7.797 1.00 93.75 97 LYS A C 1
ATOM 718 O O . LYS A 1 97 ? 10.723 -1.375 -6.738 1.00 93.75 97 LYS A O 1
ATOM 723 N N . CYS A 1 98 ? 11.325 -3.101 -8.028 1.00 95.50 98 CYS A N 1
ATOM 724 C CA . CYS A 1 98 ? 11.080 -4.112 -7.012 1.00 95.50 98 CYS A CA 1
ATOM 725 C C . CYS A 1 98 ? 12.331 -4.306 -6.155 1.00 95.50 98 CYS A C 1
ATOM 727 O O . CYS A 1 98 ? 13.392 -4.667 -6.664 1.00 95.50 98 CYS A O 1
ATOM 729 N N . ASN A 1 99 ? 12.208 -4.133 -4.840 1.00 93.62 99 ASN A N 1
ATOM 730 C CA . ASN A 1 99 ? 13.331 -4.365 -3.926 1.00 93.62 99 ASN A CA 1
ATOM 731 C C . ASN A 1 99 ? 13.638 -5.852 -3.693 1.00 93.62 99 ASN A C 1
ATOM 733 O O . ASN A 1 99 ? 14.676 -6.171 -3.125 1.00 93.62 99 ASN A O 1
ATOM 737 N N . THR A 1 100 ? 12.756 -6.764 -4.113 1.00 93.44 100 THR A N 1
ATOM 738 C CA . THR A 1 100 ? 12.955 -8.209 -3.932 1.00 93.44 100 THR A CA 1
ATOM 739 C C . THR A 1 100 ? 13.688 -8.857 -5.101 1.00 93.44 100 THR A C 1
ATOM 741 O O . THR A 1 100 ? 14.645 -9.583 -4.864 1.00 93.44 100 THR A O 1
ATOM 744 N N . CYS A 1 101 ? 13.272 -8.604 -6.345 1.00 93.81 101 CYS A N 1
ATOM 745 C CA . CYS A 1 101 ? 13.916 -9.187 -7.530 1.00 93.81 101 CYS A CA 1
ATOM 746 C C . CYS A 1 101 ? 14.803 -8.202 -8.307 1.00 93.81 101 CYS A C 1
ATOM 748 O O . CYS A 1 101 ? 15.511 -8.615 -9.218 1.00 93.81 101 CYS A O 1
ATOM 750 N N . GLY A 1 102 ? 14.762 -6.904 -7.986 1.00 91.75 102 GLY A N 1
ATOM 751 C CA . GLY A 1 102 ? 15.499 -5.866 -8.711 1.00 91.75 102 GLY A CA 1
ATOM 752 C C . GLY A 1 102 ? 14.859 -5.420 -10.030 1.00 91.75 102 GLY A C 1
ATOM 753 O O . GLY A 1 102 ? 15.376 -4.489 -10.642 1.00 91.75 102 GLY A O 1
ATOM 754 N N . GLY A 1 103 ? 13.745 -6.034 -10.448 1.00 91.19 103 GLY A N 1
ATOM 755 C CA . GLY A 1 103 ? 13.033 -5.686 -11.680 1.00 91.19 103 GLY A CA 1
ATOM 756 C C . GLY A 1 103 ? 12.549 -4.237 -11.689 1.00 91.19 103 GLY A C 1
ATOM 757 O O . GLY A 1 103 ? 12.176 -3.692 -10.643 1.00 91.19 103 GLY A O 1
ATOM 758 N N . THR A 1 104 ? 12.561 -3.610 -12.865 1.00 91.50 104 THR A N 1
ATOM 759 C CA . THR A 1 104 ? 12.081 -2.243 -13.072 1.00 91.50 104 THR A CA 1
ATOM 760 C C . THR A 1 104 ? 11.002 -2.183 -14.148 1.00 91.50 104 THR A C 1
ATOM 762 O O . THR A 1 104 ? 11.092 -2.849 -15.174 1.00 91.50 104 THR A O 1
ATOM 765 N N . SER A 1 105 ? 9.977 -1.361 -13.936 1.00 87.62 105 SER A N 1
ATOM 766 C CA . SER A 1 105 ? 8.877 -1.150 -14.883 1.00 87.62 105 SER A CA 1
ATOM 767 C C . SER A 1 105 ? 8.578 0.340 -15.052 1.00 87.62 105 SER A C 1
ATOM 769 O O . SER A 1 105 ? 8.799 1.120 -14.132 1.00 87.62 105 SER A O 1
ATOM 771 N N . GLY A 1 106 ? 8.052 0.757 -16.208 1.00 83.12 106 GLY A N 1
ATOM 772 C CA . GLY A 1 106 ? 7.610 2.147 -16.421 1.00 83.12 106 GLY A CA 1
ATOM 773 C C . GLY A 1 106 ? 8.727 3.171 -16.662 1.00 83.12 106 GLY A C 1
ATOM 774 O O . GLY A 1 106 ? 8.542 4.350 -16.386 1.00 83.12 106 GLY A O 1
ATOM 775 N N . CYS A 1 107 ? 9.882 2.741 -17.166 1.00 82.12 107 CYS A N 1
ATOM 776 C CA . CYS A 1 107 ? 10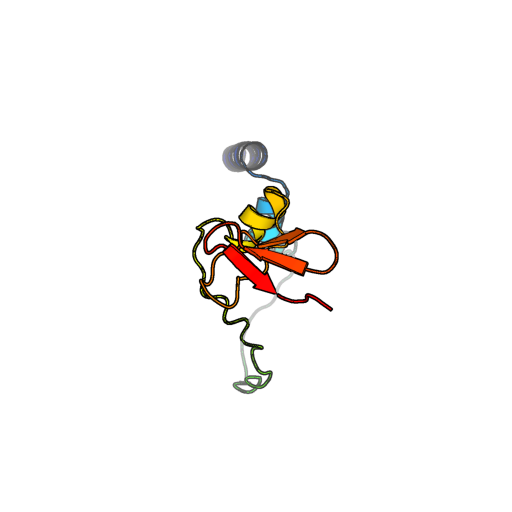.960 3.644 -17.564 1.00 82.12 107 CYS A CA 1
ATOM 777 C C . CYS A 1 107 ? 10.727 4.145 -19.000 1.00 82.12 107 CYS A C 1
ATOM 779 O O . CYS A 1 107 ? 10.881 3.370 -19.942 1.00 82.12 107 CYS A O 1
ATOM 781 N N . SER A 1 108 ? 10.344 5.412 -19.155 1.00 72.25 108 SER A N 1
ATOM 782 C CA . SER A 1 108 ? 10.290 6.150 -20.429 1.00 72.25 108 SER A CA 1
ATOM 783 C C . SER A 1 108 ? 11.336 7.250 -20.446 1.00 72.25 108 SER A C 1
ATOM 785 O O . SER A 1 108 ? 11.385 7.961 -19.410 1.00 72.25 108 SER A O 1
#

Foldseek 3Di:
DVVVVVVVVVVPVVDDPVVCVVDVPCPVVVVVPPPDDDDDDDDDDDPPPPDDDDPPPVPPDDPPCLQLVVCVVVVFNSDQDPPPGHRQWDDDDQWIARPPPRDIDRDD

Radius of gyration: 26.98 Å; chains: 1; bounding box: 70×28×59 Å

Secondary structure (DSSP, 8-state):
-HHHHHHHHHHHHHS-HHHHHHS--THHHHTTS------------------S----------SS--HHHHHHHTTS--PPPTTT--S-EEEETTEEEETTT--EE---